Protein AF-A0A060BPY0-F1 (afdb_monomer_lite)

InterPro domains:
  IPR008928 Six-hairpin glycosidase superfamily [SSF48208] (8-109)
  IPR012939 Glycosyl hydrolase family 92 [PF07971] (2-115)
  IPR050883 Peptide-N(4)-(N-acetyl-beta-glucosaminyl)asparagine amidase [PTHR12143] (3-121)

Sequence (165 aa):
ELLHKVVTTQYGNKPESLTGNDDCGQMSAWYLFTCLGFYPVAPADDRYVIGAPQVKKAVMKLGTTGKTFTMTAENLSDENIYVQSVKLNGKPLDSVYLPFSEIKDGGTLDFVMGPKPSDWGCRSNRPARSGDAREEIHLERLREQAAAAFRDAADAASQGGRRAP

Structure (mmCIF, N/CA/C/O backbone):
data_AF-A0A060BPY0-F1
#
_entry.id   AF-A0A060BPY0-F1
#
loop_
_atom_site.group_PDB
_atom_site.id
_atom_site.type_symbol
_atom_site.label_atom_id
_atom_site.label_alt_id
_atom_site.label_comp_id
_atom_site.label_asym_id
_atom_site.label_entity_id
_atom_site.label_seq_id
_atom_site.pdbx_PDB_ins_code
_atom_site.Cartn_x
_atom_site.Cartn_y
_atom_site.Cartn_z
_atom_site.occupancy
_atom_site.B_iso_or_equiv
_atom_site.auth_seq_id
_atom_site.auth_comp_id
_atom_site.auth_asym_id
_atom_site.auth_atom_id
_atom_site.pdbx_PDB_model_num
ATOM 1 N N . GLU A 1 1 ? -1.778 -6.609 -11.443 1.00 90.00 1 GLU A N 1
ATOM 2 C CA . GLU A 1 1 ? -0.999 -6.915 -12.663 1.00 90.00 1 GLU A CA 1
ATOM 3 C C . GLU A 1 1 ? -0.011 -5.810 -13.049 1.00 90.00 1 GLU A C 1
ATOM 5 O O . GLU A 1 1 ? 1.177 -6.013 -12.848 1.00 90.00 1 GLU A O 1
ATOM 10 N N . LEU A 1 2 ? -0.444 -4.631 -13.524 1.00 95.62 2 LEU A N 1
ATOM 11 C CA . LEU A 1 2 ? 0.490 -3.588 -14.000 1.00 95.62 2 LEU A CA 1
ATOM 12 C C . LEU A 1 2 ? 1.516 -3.129 -12.951 1.00 95.62 2 LEU A C 1
ATOM 14 O O . LEU A 1 2 ? 2.689 -2.996 -13.280 1.00 95.62 2 LEU A O 1
ATOM 18 N N . LEU A 1 3 ? 1.100 -2.944 -11.692 1.00 94.19 3 LEU A N 1
ATOM 19 C CA . LEU A 1 3 ? 2.019 -2.597 -10.597 1.00 94.19 3 LEU A CA 1
ATOM 20 C C . LEU A 1 3 ? 3.130 -3.639 -10.427 1.00 94.19 3 LEU A C 1
ATOM 22 O O . LEU A 1 3 ? 4.297 -3.280 -10.324 1.00 94.19 3 LEU A O 1
ATOM 26 N N . HIS A 1 4 ? 2.766 -4.923 -10.463 1.00 93.81 4 HIS A N 1
ATOM 27 C CA . HIS A 1 4 ? 3.716 -6.026 -10.353 1.00 93.81 4 HIS A CA 1
ATOM 28 C C . HIS A 1 4 ? 4.698 -6.032 -11.530 1.00 93.81 4 HIS A C 1
ATOM 30 O O . HIS A 1 4 ? 5.904 -6.131 -11.329 1.00 93.81 4 HIS A O 1
ATOM 36 N N . LYS A 1 5 ? 4.205 -5.824 -12.758 1.00 93.69 5 LYS A N 1
ATOM 37 C CA . LYS A 1 5 ? 5.062 -5.694 -13.944 1.00 93.69 5 LYS A CA 1
ATOM 38 C C . LYS A 1 5 ? 6.060 -4.542 -13.800 1.00 93.69 5 LYS A C 1
ATOM 40 O O . LYS A 1 5 ? 7.244 -4.743 -14.015 1.00 93.69 5 LYS A O 1
ATOM 45 N N . VAL A 1 6 ? 5.605 -3.352 -13.405 1.00 94.25 6 VAL A N 1
ATOM 46 C CA . VAL A 1 6 ? 6.494 -2.189 -13.241 1.00 94.25 6 VAL A CA 1
ATOM 47 C C . VAL A 1 6 ? 7.549 -2.449 -12.167 1.00 94.25 6 VAL A C 1
ATOM 49 O O . VAL A 1 6 ? 8.727 -2.205 -12.401 1.00 94.25 6 VAL A O 1
ATOM 52 N N . VAL A 1 7 ? 7.153 -2.977 -11.009 1.00 93.19 7 VAL A N 1
ATOM 53 C CA . VAL A 1 7 ? 8.088 -3.263 -9.912 1.00 93.19 7 VAL A CA 1
ATOM 54 C C . VAL A 1 7 ? 9.141 -4.294 -10.318 1.00 93.19 7 VAL A C 1
ATOM 56 O O . VAL A 1 7 ? 10.314 -4.111 -10.013 1.00 93.19 7 VAL A O 1
ATOM 59 N N . THR A 1 8 ? 8.742 -5.346 -11.032 1.00 93.12 8 THR A N 1
ATOM 60 C CA . THR A 1 8 ? 9.646 -6.438 -11.424 1.00 93.12 8 THR A CA 1
ATOM 61 C C . THR A 1 8 ? 10.566 -6.096 -12.594 1.00 93.12 8 THR A C 1
ATOM 63 O O . THR A 1 8 ? 11.648 -6.669 -12.681 1.00 93.12 8 THR A O 1
ATOM 66 N N . THR A 1 9 ? 10.172 -5.184 -13.492 1.00 91.44 9 THR A N 1
ATOM 67 C CA . THR A 1 9 ? 10.988 -4.853 -14.674 1.00 91.44 9 THR A CA 1
ATOM 68 C C . THR A 1 9 ? 11.755 -3.542 -14.556 1.00 91.44 9 THR A C 1
ATOM 70 O O . THR A 1 9 ? 12.770 -3.395 -15.230 1.00 91.44 9 THR A O 1
ATOM 73 N N . GLN A 1 10 ? 11.286 -2.591 -13.739 1.00 91.75 10 GLN A N 1
ATOM 74 C CA . GLN A 1 10 ? 11.818 -1.219 -13.724 1.00 91.75 10 GLN A CA 1
ATOM 75 C C . GLN A 1 10 ? 12.663 -0.879 -12.488 1.00 91.75 10 GLN A C 1
ATOM 77 O O . GLN A 1 10 ? 13.209 0.223 -12.411 1.00 91.75 10 GLN A O 1
ATOM 82 N N . TYR A 1 11 ? 12.751 -1.802 -11.528 1.00 92.56 11 TYR A N 1
ATOM 83 C CA . TYR A 1 11 ? 13.500 -1.641 -10.286 1.00 92.56 11 TYR A CA 1
ATOM 84 C C . TYR A 1 11 ? 14.378 -2.868 -10.030 1.00 92.56 11 TYR A C 1
ATOM 86 O O . TYR A 1 11 ? 14.017 -3.998 -10.356 1.00 92.56 11 TYR A O 1
ATOM 94 N N . GLY A 1 12 ? 15.527 -2.660 -9.392 1.00 91.75 12 GLY A N 1
ATOM 95 C CA . GLY A 1 12 ? 16.430 -3.735 -8.996 1.00 91.75 12 GLY A CA 1
ATOM 96 C C . GLY A 1 12 ? 17.472 -3.271 -7.986 1.00 91.75 12 GLY A C 1
ATOM 97 O O . GLY A 1 12 ? 17.470 -2.126 -7.543 1.00 91.75 12 GLY A O 1
ATOM 98 N N . ASN A 1 13 ? 18.368 -4.178 -7.601 1.00 92.19 13 ASN A N 1
ATOM 99 C CA . ASN A 1 13 ? 19.348 -3.968 -6.530 1.00 92.19 13 ASN A CA 1
ATOM 100 C C . ASN A 1 13 ? 20.799 -3.813 -7.025 1.00 92.19 13 ASN A C 1
ATOM 102 O O . ASN A 1 13 ? 21.729 -3.945 -6.228 1.00 92.19 13 ASN A O 1
ATOM 106 N N . LYS A 1 14 ? 21.010 -3.576 -8.324 1.00 92.75 14 LYS A N 1
ATOM 107 C CA . LYS A 1 14 ? 22.333 -3.348 -8.924 1.00 92.75 14 LYS A CA 1
ATOM 108 C C . LYS A 1 14 ? 22.454 -1.891 -9.395 1.00 92.75 14 LYS A C 1
ATOM 110 O O . LYS A 1 14 ? 21.431 -1.228 -9.580 1.00 92.75 14 LYS A O 1
ATOM 115 N N . PRO A 1 15 ? 23.675 -1.384 -9.637 1.00 87.69 15 PRO A N 1
ATOM 116 C CA . PRO A 1 15 ? 23.848 -0.149 -10.402 1.00 87.69 15 PRO A CA 1
ATOM 117 C C . PRO A 1 15 ? 23.052 -0.200 -11.718 1.00 87.69 15 PRO A C 1
ATOM 119 O O . PRO A 1 15 ? 22.878 -1.284 -12.279 1.00 87.69 15 PRO A O 1
ATOM 122 N N . GLU A 1 16 ? 22.542 0.944 -12.178 1.00 83.81 16 GLU A N 1
ATOM 123 C CA . GLU A 1 16 ? 21.739 1.072 -13.413 1.00 83.81 16 GLU A CA 1
ATOM 124 C C . GLU A 1 16 ? 20.425 0.260 -13.441 1.00 83.81 16 GLU A C 1
ATOM 126 O O . GLU A 1 16 ? 19.863 0.007 -14.503 1.00 83.81 16 GLU A O 1
ATOM 131 N N . SER A 1 17 ? 19.906 -0.170 -12.283 1.00 87.31 17 SER A N 1
ATOM 132 C CA . SER A 1 17 ? 18.649 -0.943 -12.204 1.00 87.31 17 SER A CA 1
ATOM 133 C C . SER A 1 17 ? 17.388 -0.088 -12.047 1.00 87.31 17 SER A C 1
ATOM 135 O O . SER A 1 17 ? 16.319 -0.630 -11.779 1.00 87.31 17 SER A O 1
ATOM 137 N N . LEU A 1 18 ? 17.513 1.234 -12.178 1.00 82.62 18 LEU A N 1
ATOM 138 C CA . LEU A 1 18 ? 16.389 2.160 -12.229 1.00 82.62 18 LEU A CA 1
ATOM 139 C C . LEU A 1 18 ? 16.245 2.647 -13.668 1.00 82.62 18 LEU A C 1
ATOM 141 O O . LEU A 1 18 ? 17.214 3.091 -14.277 1.00 82.62 18 LEU A O 1
ATOM 145 N N . THR A 1 19 ? 15.039 2.586 -14.224 1.00 81.06 19 THR A N 1
ATOM 146 C CA . THR A 1 19 ? 14.820 2.910 -15.646 1.00 81.06 19 THR A CA 1
ATOM 147 C C . THR A 1 19 ? 14.823 4.406 -15.969 1.00 81.06 19 THR A C 1
ATOM 149 O O . THR A 1 19 ? 14.516 4.788 -17.095 1.00 81.06 19 THR A O 1
ATOM 152 N N . GLY A 1 20 ? 15.126 5.259 -14.992 1.00 84.75 20 GLY A N 1
ATOM 153 C CA . GLY A 1 20 ? 15.146 6.712 -15.117 1.00 84.75 20 GLY A CA 1
ATOM 154 C C . GLY A 1 20 ? 15.835 7.366 -13.921 1.00 84.75 20 GLY A C 1
ATOM 155 O O . GLY A 1 20 ? 16.406 6.683 -13.072 1.00 84.75 20 GLY A O 1
ATOM 156 N N . ASN A 1 21 ? 15.778 8.694 -13.854 1.00 77.12 21 ASN A N 1
ATOM 157 C CA . ASN A 1 21 ? 16.281 9.444 -12.705 1.00 77.12 21 ASN A CA 1
ATOM 158 C C . ASN A 1 21 ? 15.433 9.141 -11.467 1.00 77.12 21 ASN A C 1
ATOM 160 O O . ASN A 1 21 ? 14.226 8.982 -11.577 1.00 77.12 21 ASN A O 1
ATOM 164 N N . ASP A 1 22 ? 16.041 9.132 -10.282 1.00 86.88 22 ASP A N 1
ATOM 165 C CA . ASP A 1 22 ? 15.294 8.950 -9.029 1.00 86.88 22 ASP A CA 1
ATOM 166 C C . ASP A 1 22 ? 14.463 10.189 -8.631 1.00 86.88 22 ASP A C 1
ATOM 168 O O . ASP A 1 22 ? 13.624 10.116 -7.733 1.00 86.88 22 ASP A O 1
ATOM 172 N N . ASP A 1 23 ? 14.693 11.327 -9.299 1.00 88.25 23 ASP A N 1
ATOM 173 C CA . ASP A 1 23 ? 14.031 12.615 -9.059 1.00 88.25 23 ASP A CA 1
ATOM 174 C C . ASP A 1 23 ? 13.967 12.963 -7.563 1.00 88.25 23 ASP A C 1
ATOM 176 O O . ASP A 1 23 ? 12.909 13.220 -6.985 1.00 88.25 23 ASP A O 1
ATOM 180 N N . CYS A 1 24 ? 15.142 12.934 -6.923 1.00 88.88 24 CYS A N 1
ATOM 181 C CA . CYS A 1 24 ? 15.335 13.228 -5.500 1.00 88.88 24 CYS A CA 1
ATOM 182 C C . CYS A 1 24 ? 14.454 12.375 -4.563 1.00 88.88 24 CYS A C 1
ATOM 184 O O . CYS A 1 24 ? 13.977 12.867 -3.539 1.00 88.88 24 CYS A O 1
ATOM 186 N N . GLY A 1 25 ? 14.245 11.099 -4.898 1.00 89.12 25 GLY A N 1
ATOM 187 C CA . GLY A 1 25 ? 13.507 10.131 -4.088 1.00 89.12 25 GLY A CA 1
ATOM 188 C C . GLY A 1 25 ? 12.055 9.920 -4.506 1.00 89.12 25 GLY A C 1
ATOM 189 O O . GLY A 1 25 ? 11.361 9.126 -3.868 1.00 89.12 25 GLY A O 1
ATOM 190 N N . GLN A 1 26 ? 11.568 10.586 -5.556 1.00 88.62 26 GLN A N 1
ATOM 191 C CA . GLN A 1 26 ? 10.193 10.414 -6.030 1.00 88.62 26 GLN A CA 1
ATOM 192 C C . GLN A 1 26 ? 9.950 8.985 -6.540 1.00 88.62 26 GLN A C 1
ATOM 194 O O . GLN A 1 26 ? 8.964 8.351 -6.145 1.00 88.62 26 GLN A O 1
ATOM 199 N N . MET A 1 27 ? 10.876 8.438 -7.335 1.00 88.19 27 MET A N 1
ATOM 200 C CA . MET A 1 27 ? 10.778 7.064 -7.841 1.00 88.19 27 MET A CA 1
ATOM 201 C C . MET A 1 27 ? 10.956 6.030 -6.730 1.00 88.19 27 MET A C 1
ATOM 203 O O . MET A 1 27 ? 10.215 5.042 -6.682 1.00 88.19 27 MET A O 1
ATOM 207 N N . SER A 1 28 ? 11.890 6.275 -5.810 1.00 91.69 28 SER A N 1
ATOM 208 C CA . SER A 1 28 ? 12.097 5.438 -4.626 1.00 91.69 28 SER A CA 1
ATOM 209 C C . SER A 1 28 ? 10.869 5.405 -3.708 1.00 91.69 28 SER A C 1
ATOM 211 O O . SER A 1 28 ? 10.450 4.336 -3.260 1.00 91.69 28 SER A O 1
ATOM 213 N N . ALA A 1 29 ? 10.232 6.553 -3.461 1.00 93.06 29 ALA A N 1
ATOM 214 C CA . ALA A 1 29 ? 9.011 6.623 -2.663 1.00 93.06 29 ALA A CA 1
ATOM 215 C C . ALA A 1 29 ? 7.853 5.870 -3.336 1.00 93.06 29 ALA A C 1
ATOM 217 O O . ALA A 1 29 ? 7.131 5.131 -2.664 1.00 93.06 29 ALA A O 1
ATOM 218 N N . TRP A 1 30 ? 7.701 6.002 -4.659 1.00 94.56 30 TRP A N 1
ATOM 219 C CA . TRP A 1 30 ? 6.696 5.255 -5.419 1.00 94.56 30 TRP A CA 1
ATOM 220 C C . TRP A 1 30 ? 6.872 3.740 -5.280 1.00 94.56 30 TRP A C 1
ATOM 222 O O . TRP A 1 30 ? 5.894 3.024 -5.040 1.00 94.56 30 TRP A O 1
ATOM 232 N N . TYR A 1 31 ? 8.114 3.258 -5.357 1.00 94.94 31 TYR A N 1
ATOM 233 C CA . TYR A 1 31 ? 8.437 1.846 -5.169 1.00 94.94 31 TYR A CA 1
ATOM 234 C C . TYR A 1 31 ? 8.055 1.351 -3.772 1.00 94.94 31 TYR A C 1
ATOM 236 O O . TYR A 1 31 ? 7.404 0.313 -3.646 1.00 94.94 31 TYR A O 1
ATOM 244 N N . LEU A 1 32 ? 8.401 2.103 -2.721 1.00 95.94 32 LEU A N 1
ATOM 245 C CA . LEU A 1 32 ? 8.085 1.723 -1.342 1.00 95.94 32 LEU A CA 1
ATOM 246 C C . LEU A 1 32 ? 6.574 1.658 -1.098 1.00 95.94 32 LEU A C 1
ATOM 248 O O . LEU A 1 32 ? 6.087 0.655 -0.582 1.00 95.94 32 LEU A O 1
ATOM 252 N N . PHE A 1 33 ? 5.821 2.675 -1.519 1.00 96.50 33 PHE A N 1
ATOM 253 C CA . PHE A 1 33 ? 4.358 2.671 -1.413 1.00 96.50 33 PHE A CA 1
ATOM 254 C C . PHE A 1 33 ? 3.726 1.505 -2.185 1.00 96.50 33 PHE A C 1
ATOM 256 O O . PHE A 1 33 ? 2.869 0.791 -1.662 1.00 96.50 33 PHE A O 1
ATOM 263 N N . THR A 1 34 ? 4.213 1.229 -3.395 1.00 96.00 34 THR A N 1
ATOM 264 C CA . THR A 1 34 ? 3.737 0.086 -4.184 1.00 96.00 34 THR A CA 1
ATOM 265 C C . THR A 1 34 ? 4.051 -1.245 -3.499 1.00 96.00 34 THR A C 1
ATOM 267 O O . THR A 1 34 ? 3.179 -2.110 -3.429 1.00 96.00 34 THR A O 1
ATOM 270 N N . CYS A 1 35 ? 5.242 -1.401 -2.912 1.00 96.50 35 CYS A N 1
ATOM 271 C CA . CYS A 1 35 ? 5.590 -2.584 -2.122 1.00 96.50 35 CYS A CA 1
ATOM 272 C C . CYS A 1 35 ? 4.656 -2.783 -0.923 1.00 96.50 35 CYS A C 1
ATOM 274 O O . CYS A 1 35 ? 4.287 -3.920 -0.621 1.00 96.50 35 CYS A O 1
ATOM 276 N N . LEU A 1 36 ? 4.253 -1.686 -0.277 1.00 97.50 36 LEU A N 1
ATOM 277 C CA . LEU A 1 36 ? 3.287 -1.673 0.822 1.00 97.50 36 LEU A CA 1
ATOM 278 C C . LEU A 1 36 ? 1.847 -1.958 0.372 1.00 97.50 36 LEU A C 1
ATOM 280 O O . LEU A 1 36 ? 0.999 -2.263 1.206 1.00 97.50 36 LEU A O 1
ATOM 284 N N . GLY A 1 37 ? 1.566 -1.874 -0.929 1.00 97.38 37 GLY A N 1
ATOM 285 C CA . GLY A 1 37 ? 0.256 -2.161 -1.501 1.00 97.38 37 GLY A CA 1
ATOM 286 C C . GLY A 1 37 ? -0.728 -0.991 -1.462 1.00 97.38 37 GLY A C 1
ATOM 287 O O . GLY A 1 37 ? -1.924 -1.229 -1.605 1.00 97.38 37 GLY A O 1
ATOM 288 N N . PHE A 1 38 ? -0.279 0.257 -1.293 1.00 96.94 38 PHE A N 1
ATOM 289 C CA . PHE A 1 38 ? -1.144 1.443 -1.383 1.00 96.94 38 PHE A CA 1
ATOM 290 C C . PHE A 1 38 ? -0.365 2.709 -1.757 1.00 96.94 38 PHE A C 1
ATOM 292 O O . PHE A 1 38 ? 0.826 2.800 -1.488 1.00 96.94 38 PHE A O 1
ATOM 299 N N . TYR A 1 39 ? -1.024 3.707 -2.355 1.00 96.44 39 TYR A N 1
ATOM 300 C CA . TYR A 1 39 ? -0.364 4.923 -2.850 1.00 96.44 39 TYR A CA 1
ATOM 301 C C . TYR A 1 39 ? -1.224 6.196 -2.685 1.00 96.44 39 TYR A C 1
ATOM 303 O O . TYR A 1 39 ? -2.435 6.146 -2.923 1.00 96.44 39 TYR A O 1
ATOM 311 N N . PRO A 1 40 ? -0.639 7.355 -2.318 1.00 94.31 40 PRO A N 1
ATOM 312 C CA . PRO A 1 40 ? -1.355 8.632 -2.234 1.00 94.31 40 PRO A CA 1
ATOM 313 C C . PRO A 1 40 ? -1.511 9.285 -3.621 1.00 94.31 40 PRO A C 1
ATOM 315 O O . PRO A 1 40 ? -0.717 10.135 -4.014 1.00 94.31 40 PRO A O 1
ATOM 318 N N . VAL A 1 41 ? -2.539 8.890 -4.381 1.00 89.56 41 VAL A N 1
ATOM 319 C CA . VAL A 1 41 ? -2.772 9.392 -5.756 1.00 89.56 41 VAL A CA 1
ATOM 320 C C . VAL A 1 41 ? -3.051 10.898 -5.800 1.00 89.56 41 VAL A C 1
ATOM 322 O O . VAL A 1 41 ? -2.589 11.579 -6.712 1.00 89.56 41 VAL A O 1
ATOM 325 N N . ALA A 1 42 ? -3.806 11.413 -4.830 1.00 86.38 42 ALA A N 1
ATOM 326 C CA . ALA A 1 42 ? -4.109 12.831 -4.691 1.00 86.38 42 ALA A CA 1
ATOM 327 C C . ALA A 1 42 ? -3.497 13.337 -3.378 1.00 86.38 42 ALA A C 1
ATOM 329 O O . ALA A 1 42 ? -4.099 13.165 -2.318 1.00 86.38 42 ALA A O 1
ATOM 330 N N . PRO A 1 43 ? -2.289 13.924 -3.410 1.00 78.50 43 PRO A N 1
ATOM 331 C CA . PRO A 1 43 ? -1.696 14.524 -2.222 1.00 78.50 43 PRO A CA 1
ATOM 332 C C . PRO A 1 43 ? -2.645 15.561 -1.603 1.00 78.50 43 PRO A C 1
ATOM 334 O O . PRO A 1 43 ? -3.300 16.305 -2.329 1.00 78.50 43 PRO A O 1
ATOM 337 N N . ALA A 1 44 ? -2.702 15.601 -0.270 1.00 81.50 44 ALA A N 1
ATOM 338 C CA . ALA A 1 44 ? -3.670 16.360 0.537 1.00 81.50 44 ALA A CA 1
ATOM 339 C C . ALA A 1 44 ? -5.120 15.825 0.558 1.00 81.50 44 ALA A C 1
ATOM 341 O O . ALA A 1 44 ? -5.937 16.369 1.299 1.00 81.50 44 ALA A O 1
ATOM 342 N N . ASP A 1 45 ? -5.438 14.746 -0.168 1.00 84.25 45 ASP A N 1
ATOM 343 C CA . ASP A 1 45 ? -6.589 13.896 0.171 1.00 84.25 45 ASP A CA 1
ATOM 344 C C . ASP A 1 45 ? -6.234 13.047 1.406 1.00 84.25 45 ASP A C 1
ATOM 346 O O . ASP A 1 45 ? -5.093 12.606 1.568 1.00 84.25 45 ASP A O 1
ATOM 350 N N . ASP A 1 46 ? -7.208 12.790 2.278 1.00 89.56 46 ASP A N 1
ATOM 351 C CA . ASP A 1 46 ? -7.025 12.045 3.534 1.00 89.56 46 ASP A CA 1
ATOM 352 C C . ASP A 1 46 ? -7.068 10.521 3.303 1.00 89.56 46 ASP A C 1
ATOM 354 O O . ASP A 1 46 ? -7.515 9.741 4.149 1.00 89.56 46 ASP A O 1
ATOM 358 N N . ARG A 1 47 ? -6.692 10.078 2.095 1.00 92.81 47 ARG A N 1
ATOM 359 C CA . ARG A 1 47 ? -6.884 8.707 1.611 1.00 92.81 47 ARG A CA 1
ATOM 360 C C . ARG A 1 47 ? -5.740 8.249 0.717 1.00 92.81 47 ARG A C 1
ATOM 362 O O . ARG A 1 47 ? -5.285 8.965 -0.172 1.00 92.81 47 ARG A O 1
ATOM 369 N N . TYR A 1 48 ? -5.370 6.988 0.883 1.00 95.50 48 TYR A N 1
ATOM 370 C CA . TYR A 1 48 ? -4.534 6.245 -0.052 1.00 95.50 48 TYR A CA 1
ATOM 371 C C . TYR A 1 48 ? -5.406 5.343 -0.921 1.00 95.50 48 TYR A C 1
ATOM 373 O O . TYR A 1 48 ? -6.468 4.892 -0.494 1.00 95.50 48 TYR A O 1
ATOM 381 N N . VAL A 1 49 ? -4.951 5.051 -2.134 1.00 95.62 49 VAL A N 1
ATOM 382 C CA . VAL A 1 49 ? -5.583 4.063 -3.013 1.00 95.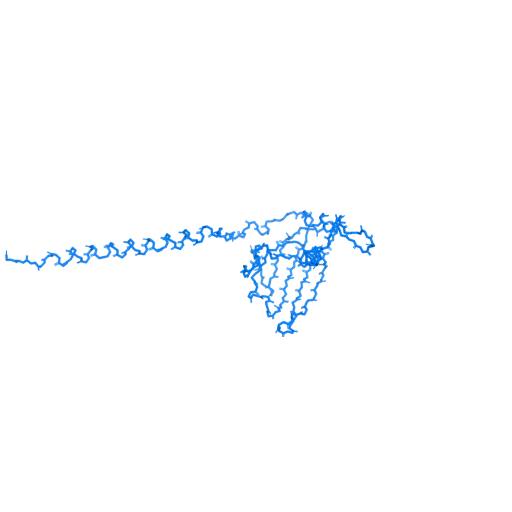62 49 VAL A CA 1
ATOM 383 C C . VAL A 1 49 ? -4.871 2.731 -2.831 1.00 95.62 49 VAL A C 1
ATOM 385 O O . VAL A 1 49 ? -3.644 2.673 -2.924 1.00 95.62 49 VAL A O 1
ATOM 388 N N . ILE A 1 50 ? -5.630 1.669 -2.570 1.00 96.69 50 ILE A N 1
ATOM 389 C CA . ILE A 1 50 ? -5.104 0.310 -2.462 1.00 96.69 50 ILE A CA 1
ATOM 390 C C . ILE A 1 50 ? -4.652 -0.178 -3.845 1.00 96.69 50 ILE A C 1
ATOM 392 O O . ILE A 1 50 ? -5.378 -0.086 -4.835 1.00 96.69 50 ILE A O 1
ATOM 396 N N . GLY A 1 51 ? -3.434 -0.707 -3.887 1.00 96.06 51 GLY A N 1
ATOM 397 C CA . GLY A 1 51 ? -2.859 -1.442 -5.006 1.00 96.06 51 GLY A CA 1
ATOM 398 C C . GLY A 1 51 ? -2.739 -2.930 -4.676 1.00 96.06 51 GLY A C 1
ATOM 399 O O . GLY A 1 51 ? -3.665 -3.540 -4.150 1.00 96.06 51 GLY A O 1
ATOM 400 N N . ALA A 1 52 ? -1.586 -3.520 -4.989 1.00 96.75 52 ALA A N 1
ATOM 401 C CA . ALA A 1 52 ? -1.255 -4.896 -4.624 1.00 96.75 52 ALA A CA 1
ATOM 402 C C . ALA A 1 52 ? 0.139 -4.923 -3.975 1.00 96.75 52 ALA A C 1
ATOM 404 O O . ALA A 1 52 ? 1.071 -4.376 -4.577 1.00 96.75 52 ALA A O 1
ATOM 405 N N . PRO A 1 53 ? 0.306 -5.525 -2.783 1.00 98.12 53 PRO A N 1
ATOM 406 C CA . PRO A 1 53 ? 1.595 -5.574 -2.099 1.00 98.12 53 PRO A CA 1
ATOM 407 C C . PRO A 1 53 ? 2.610 -6.404 -2.891 1.00 98.12 53 PRO A C 1
ATOM 409 O O . PRO A 1 53 ? 2.240 -7.320 -3.624 1.00 98.12 53 PRO A O 1
ATOM 412 N N . GLN A 1 54 ? 3.896 -6.085 -2.727 1.00 97.75 54 GLN A N 1
ATOM 413 C CA . GLN A 1 54 ? 5.005 -6.791 -3.396 1.00 97.75 54 GLN A CA 1
ATOM 414 C C . GLN A 1 54 ? 5.919 -7.529 -2.409 1.00 97.75 54 GLN A C 1
ATOM 416 O O . GLN A 1 54 ? 6.874 -8.187 -2.808 1.00 97.75 54 GLN A O 1
ATOM 421 N N . VAL A 1 55 ? 5.619 -7.452 -1.108 1.00 98.06 55 VAL A N 1
ATOM 422 C CA . VAL A 1 55 ? 6.321 -8.182 -0.048 1.00 98.06 55 VAL A CA 1
ATOM 423 C C . VAL A 1 55 ? 5.321 -8.851 0.889 1.00 98.06 55 VAL A C 1
ATOM 425 O O . VAL A 1 55 ? 4.235 -8.332 1.128 1.00 98.06 55 VAL A O 1
ATOM 428 N N . LYS A 1 56 ? 5.700 -10.002 1.458 1.00 98.50 56 LYS A N 1
ATOM 429 C CA . LYS A 1 56 ? 4.824 -10.787 2.352 1.00 98.50 56 LYS A CA 1
ATOM 430 C C . LYS A 1 56 ? 4.498 -10.073 3.661 1.00 98.50 56 LYS A C 1
ATOM 432 O O . LYS A 1 56 ? 3.457 -10.321 4.261 1.00 98.50 56 LYS A O 1
ATOM 437 N N . LYS A 1 57 ? 5.416 -9.235 4.143 1.00 98.62 57 LYS A N 1
ATOM 438 C CA . LYS A 1 57 ? 5.251 -8.472 5.376 1.00 98.62 57 LYS A CA 1
ATOM 439 C C . LYS A 1 57 ? 6.104 -7.215 5.335 1.00 98.62 57 LYS A C 1
ATOM 441 O O . LYS A 1 57 ? 7.281 -7.286 4.993 1.00 98.62 57 LYS A O 1
ATOM 446 N N . ALA A 1 58 ? 5.526 -6.100 5.756 1.00 98.19 58 ALA A N 1
ATOM 447 C CA . ALA A 1 58 ? 6.242 -4.859 6.007 1.00 98.19 58 ALA A CA 1
ATOM 448 C C . ALA A 1 58 ? 5.800 -4.276 7.349 1.00 98.19 58 ALA A C 1
ATOM 450 O O . ALA A 1 58 ? 4.625 -4.326 7.705 1.00 98.19 58 ALA A O 1
ATOM 451 N N . VAL A 1 59 ? 6.751 -3.734 8.102 1.00 98.00 59 VAL A N 1
ATOM 452 C CA . VAL A 1 59 ? 6.508 -3.146 9.420 1.00 98.00 59 VAL A CA 1
ATOM 453 C C . VAL A 1 59 ? 7.074 -1.736 9.401 1.00 98.00 59 VAL A C 1
ATOM 455 O O . VAL A 1 59 ? 8.275 -1.553 9.217 1.00 98.00 59 VAL A O 1
ATOM 458 N N . MET A 1 60 ? 6.209 -0.742 9.569 1.00 96.00 60 MET A N 1
ATOM 459 C CA . MET A 1 60 ? 6.578 0.668 9.544 1.00 96.00 60 MET A CA 1
ATOM 460 C C . MET A 1 60 ? 6.403 1.288 10.920 1.00 96.00 60 MET A C 1
ATOM 462 O O . MET A 1 60 ? 5.328 1.209 11.514 1.00 96.00 60 MET A O 1
ATOM 466 N N . LYS A 1 61 ? 7.448 1.959 11.403 1.00 96.81 61 LYS A N 1
ATOM 467 C CA . LYS A 1 61 ? 7.362 2.805 12.591 1.00 96.81 61 LYS A CA 1
ATOM 468 C C . LYS A 1 61 ? 6.900 4.199 12.176 1.00 96.81 61 LYS A C 1
ATOM 470 O O . LYS A 1 61 ? 7.568 4.865 11.390 1.00 96.81 61 LYS A O 1
ATOM 475 N N . LEU A 1 62 ? 5.769 4.640 12.709 1.00 94.94 62 LEU A N 1
ATOM 476 C CA . LEU A 1 62 ? 5.187 5.938 12.396 1.00 94.94 62 LEU A CA 1
ATOM 477 C C . LEU A 1 62 ? 5.908 7.027 13.188 1.00 94.94 62 LEU A C 1
ATOM 479 O O . LEU A 1 62 ? 5.896 7.014 14.417 1.00 94.94 62 LEU A O 1
ATOM 483 N N . GLY A 1 63 ? 6.544 7.971 12.493 1.00 91.19 63 GLY A N 1
ATOM 484 C CA . GLY A 1 63 ? 7.369 9.002 13.131 1.00 91.19 63 GLY A CA 1
ATOM 485 C C . GLY A 1 63 ? 6.593 9.938 14.063 1.00 91.19 63 GLY A C 1
ATOM 486 O O . GLY A 1 63 ? 7.138 10.385 15.065 1.00 91.19 63 GLY A O 1
ATOM 487 N N . THR A 1 64 ? 5.316 10.192 13.772 1.00 89.88 64 THR A N 1
ATOM 488 C CA . THR A 1 64 ? 4.462 11.107 14.547 1.00 89.88 64 THR A CA 1
ATOM 489 C C . THR A 1 64 ? 4.001 10.523 15.879 1.00 89.88 64 THR A C 1
ATOM 491 O O . THR A 1 64 ? 3.882 11.256 16.855 1.00 89.88 64 THR A O 1
ATOM 494 N N . THR A 1 65 ? 3.739 9.216 15.936 1.00 93.94 65 THR A N 1
ATOM 495 C CA . THR A 1 65 ? 3.167 8.552 17.122 1.00 93.94 65 THR A CA 1
ATOM 496 C C . THR A 1 65 ? 4.122 7.561 17.782 1.00 93.94 65 THR A C 1
ATOM 498 O O . THR A 1 65 ? 3.869 7.105 18.893 1.00 93.94 65 THR A O 1
ATOM 501 N N . GLY A 1 66 ? 5.200 7.167 17.099 1.00 94.56 66 GLY A N 1
ATOM 502 C CA . GLY A 1 66 ? 6.100 6.086 17.505 1.00 94.56 66 GLY A CA 1
ATOM 503 C C . GLY A 1 66 ? 5.489 4.683 17.399 1.00 94.56 66 GLY A C 1
ATOM 504 O O . GLY A 1 66 ? 6.203 3.700 17.617 1.00 94.56 66 GLY A O 1
ATOM 505 N N . LYS A 1 67 ? 4.197 4.579 17.057 1.00 96.94 67 LYS A N 1
ATOM 506 C CA . LYS A 1 67 ? 3.465 3.318 16.902 1.00 96.94 67 LYS A CA 1
ATOM 507 C C . LYS A 1 67 ? 3.868 2.604 15.615 1.00 96.94 67 LYS A C 1
ATOM 509 O O . LYS A 1 67 ? 4.598 3.134 14.781 1.00 96.94 67 LYS A O 1
ATOM 514 N N . THR A 1 68 ? 3.388 1.375 15.466 1.00 97.88 68 THR A N 1
ATOM 515 C CA . THR A 1 68 ? 3.697 0.528 14.316 1.00 97.88 68 THR A CA 1
ATOM 516 C C . THR A 1 68 ? 2.463 0.304 13.457 1.00 97.88 68 THR A C 1
ATOM 518 O O . THR A 1 68 ? 1.395 -0.021 13.973 1.00 97.88 68 THR A O 1
ATOM 521 N N . PHE A 1 69 ? 2.638 0.432 12.148 1.00 98.00 69 PHE A N 1
ATOM 522 C CA . PHE A 1 69 ? 1.699 -0.043 11.145 1.00 98.00 69 PHE A CA 1
ATOM 523 C C . PHE A 1 69 ? 2.301 -1.260 10.439 1.00 98.00 69 PHE A C 1
ATOM 525 O O . PHE A 1 69 ? 3.439 -1.207 9.966 1.00 98.00 69 PHE A O 1
ATOM 532 N N . THR A 1 70 ? 1.564 -2.367 10.394 1.00 98.56 70 THR A N 1
ATOM 533 C CA . THR A 1 70 ? 2.023 -3.622 9.786 1.00 98.56 70 THR A CA 1
ATOM 534 C C . THR A 1 70 ? 1.165 -3.967 8.583 1.00 98.56 70 THR A C 1
ATOM 536 O O . THR A 1 70 ? -0.048 -4.073 8.702 1.00 98.56 70 THR A O 1
ATOM 539 N N . MET A 1 71 ? 1.798 -4.206 7.442 1.00 98.56 71 MET A N 1
ATOM 540 C CA . MET A 1 71 ? 1.149 -4.808 6.285 1.00 98.56 71 MET A CA 1
ATOM 541 C C . MET A 1 71 ? 1.538 -6.283 6.195 1.00 98.56 71 MET A C 1
ATOM 543 O O . MET A 1 71 ? 2.718 -6.616 6.356 1.00 98.56 71 MET A O 1
ATOM 547 N N . THR A 1 72 ? 0.568 -7.159 5.937 1.00 98.88 72 THR A N 1
ATOM 548 C CA . THR A 1 72 ? 0.804 -8.572 5.618 1.00 98.88 72 THR A CA 1
ATOM 549 C C . THR A 1 72 ? 0.138 -8.949 4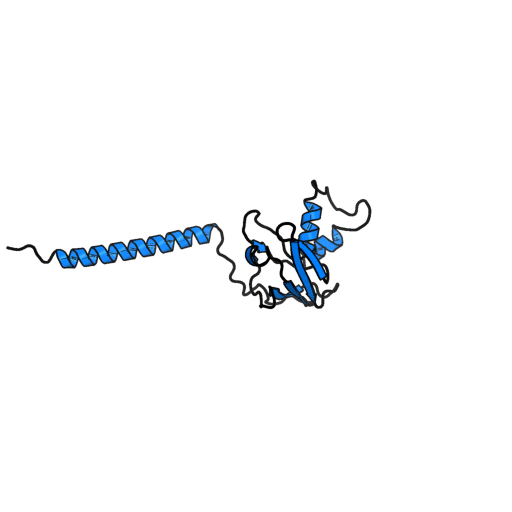.299 1.00 98.88 72 THR A C 1
ATOM 551 O O . THR A 1 72 ? -0.897 -8.397 3.940 1.00 98.88 72 THR A O 1
ATOM 554 N N . ALA A 1 73 ? 0.738 -9.884 3.567 1.00 98.75 73 ALA A N 1
ATOM 555 C CA . ALA A 1 73 ? 0.193 -10.425 2.330 1.00 98.75 73 ALA A CA 1
ATOM 556 C C . ALA A 1 73 ? 0.254 -11.953 2.365 1.00 98.75 73 ALA A C 1
ATOM 558 O O . ALA A 1 73 ? 1.285 -12.574 2.082 1.00 98.75 73 ALA A O 1
ATOM 559 N N . GLU A 1 74 ? -0.865 -12.560 2.743 1.00 98.81 74 GLU A N 1
ATOM 560 C CA . GLU A 1 74 ? -1.044 -14.003 2.739 1.00 98.81 74 GLU A CA 1
ATOM 561 C C . GLU A 1 74 ? -1.077 -14.524 1.297 1.00 98.81 74 GLU A C 1
ATOM 563 O O . GLU A 1 74 ? -1.665 -13.908 0.408 1.00 98.81 74 GLU A O 1
ATOM 568 N N . ASN A 1 75 ? -0.441 -15.673 1.069 1.00 98.50 75 ASN A N 1
ATOM 569 C CA . ASN A 1 75 ? -0.351 -16.349 -0.228 1.00 98.50 75 ASN A CA 1
ATOM 570 C C . ASN A 1 75 ? 0.376 -15.582 -1.342 1.00 98.50 75 ASN A C 1
ATOM 572 O O . ASN A 1 75 ? 0.346 -16.052 -2.472 1.00 98.50 75 ASN A O 1
ATOM 576 N N . LEU A 1 76 ? 1.064 -14.467 -1.068 1.00 98.56 76 LEU A N 1
ATOM 577 C CA . LEU A 1 76 ? 1.841 -13.756 -2.092 1.00 98.56 76 LEU A CA 1
ATOM 578 C C . LEU A 1 76 ? 2.950 -14.653 -2.688 1.00 98.56 76 LEU A C 1
ATOM 580 O O . LEU A 1 76 ? 3.795 -15.183 -1.953 1.00 98.56 76 LEU A O 1
ATOM 584 N N . SER A 1 77 ? 2.953 -14.778 -4.016 1.00 97.94 77 SER A N 1
ATOM 585 C CA . SER A 1 77 ? 3.954 -15.474 -4.839 1.00 97.94 77 SER A CA 1
ATOM 586 C C . SER A 1 77 ? 4.028 -14.840 -6.233 1.00 97.94 77 SER A C 1
ATOM 588 O O . SER A 1 77 ? 3.273 -13.908 -6.520 1.00 97.94 77 SER A O 1
ATOM 590 N N . ASP A 1 78 ? 4.903 -15.358 -7.096 1.00 94.75 78 ASP A N 1
ATOM 591 C CA . ASP A 1 78 ? 5.030 -14.908 -8.490 1.00 94.75 78 ASP A CA 1
ATOM 592 C C . ASP A 1 78 ? 3.750 -15.182 -9.306 1.00 94.75 78 ASP A C 1
ATOM 594 O O . ASP A 1 78 ? 3.429 -14.461 -10.248 1.00 94.75 78 ASP A O 1
ATOM 598 N N . GLU A 1 79 ? 2.970 -16.192 -8.914 1.00 97.06 79 GLU A N 1
ATOM 599 C CA . GLU A 1 79 ? 1.657 -16.490 -9.488 1.00 97.06 79 GLU A CA 1
ATOM 600 C C . GLU A 1 79 ? 0.541 -15.696 -8.798 1.00 97.06 79 GLU A C 1
ATOM 602 O O . GLU A 1 79 ? -0.385 -15.203 -9.446 1.00 97.06 79 GLU A O 1
ATOM 607 N N . ASN A 1 80 ? 0.613 -15.560 -7.472 1.00 98.44 80 ASN A N 1
ATOM 608 C CA . ASN A 1 80 ? -0.444 -14.976 -6.655 1.00 98.44 80 ASN A CA 1
ATOM 609 C C . ASN A 1 80 ? -0.281 -13.460 -6.508 1.00 98.44 80 ASN A C 1
ATOM 611 O O . ASN A 1 80 ? 0.060 -12.953 -5.439 1.00 98.44 80 ASN A O 1
ATOM 615 N N . ILE A 1 81 ? -0.569 -12.733 -7.587 1.00 98.12 81 ILE A N 1
ATOM 616 C CA . ILE A 1 81 ? -0.378 -11.275 -7.668 1.00 98.12 81 ILE A CA 1
ATOM 617 C C . ILE A 1 81 ? -1.675 -10.457 -7.536 1.00 98.12 81 ILE A C 1
ATOM 619 O O . ILE A 1 81 ? -1.636 -9.223 -7.579 1.00 98.12 81 ILE A O 1
ATOM 623 N N . TYR A 1 82 ? -2.836 -11.111 -7.422 1.00 98.19 82 TYR A N 1
ATOM 624 C CA . TYR A 1 82 ? -4.146 -10.454 -7.387 1.00 98.19 82 TYR A CA 1
ATOM 625 C C . TYR A 1 82 ? -4.732 -10.443 -5.980 1.00 98.19 82 TYR A C 1
ATOM 627 O O . TYR A 1 82 ? -4.804 -11.482 -5.325 1.00 98.19 82 TYR A O 1
ATOM 635 N N . VAL A 1 83 ? -5.218 -9.283 -5.543 1.00 98.00 83 VAL A N 1
ATOM 636 C CA . VAL A 1 83 ? -5.899 -9.135 -4.253 1.00 98.00 83 VAL A CA 1
ATOM 637 C C . VAL A 1 83 ? -7.237 -9.878 -4.281 1.00 98.00 83 VAL A C 1
ATOM 639 O O . VAL A 1 83 ? -8.052 -9.682 -5.182 1.00 98.00 83 VAL A O 1
ATOM 642 N N . GLN A 1 84 ? -7.449 -10.741 -3.291 1.00 97.81 84 GLN A N 1
ATOM 643 C CA . GLN A 1 84 ? -8.677 -11.520 -3.088 1.00 97.81 84 GLN A CA 1
ATOM 644 C C . GLN A 1 84 ? -9.534 -10.936 -1.965 1.00 97.81 84 GLN A C 1
ATOM 646 O O . GLN A 1 84 ? -10.757 -10.975 -2.029 1.00 97.81 84 GLN A O 1
ATOM 651 N N . SER A 1 85 ? -8.893 -10.409 -0.922 1.00 97.69 85 SER A N 1
ATOM 652 C CA . SER A 1 85 ? -9.557 -9.680 0.155 1.00 97.69 85 SER A CA 1
ATOM 653 C C . SER A 1 85 ? -8.556 -8.807 0.901 1.00 97.69 85 SER A C 1
ATOM 655 O O . SER A 1 85 ? -7.352 -9.079 0.867 1.00 97.69 85 SER A O 1
ATOM 657 N N . VAL A 1 86 ? -9.064 -7.787 1.588 1.00 98.19 86 VAL A N 1
ATOM 658 C CA . VAL A 1 86 ? -8.274 -6.916 2.458 1.00 98.19 86 VAL A CA 1
ATOM 659 C C . VAL A 1 86 ? -8.990 -6.754 3.790 1.00 98.19 86 VAL A C 1
ATOM 661 O O . VAL A 1 86 ? -10.216 -6.621 3.833 1.00 98.19 86 VAL A O 1
ATOM 664 N N . LYS A 1 87 ? -8.227 -6.754 4.882 1.00 98.31 87 LYS A N 1
ATOM 665 C CA . LYS A 1 87 ? -8.703 -6.375 6.211 1.00 98.31 87 LYS A CA 1
ATOM 666 C C . LYS A 1 87 ? -7.893 -5.206 6.747 1.00 98.31 87 LYS A C 1
ATOM 668 O O . LYS A 1 87 ? -6.673 -5.189 6.631 1.00 98.31 87 LYS A O 1
ATOM 673 N N . LEU A 1 88 ? -8.580 -4.261 7.373 1.00 98.12 88 LEU A N 1
ATOM 674 C CA . LEU A 1 88 ? -7.991 -3.151 8.106 1.00 98.12 88 LEU A CA 1
ATOM 675 C C . LEU A 1 88 ? -8.301 -3.344 9.587 1.00 98.12 88 LEU A C 1
ATOM 677 O O . LEU A 1 88 ? -9.469 -3.412 9.976 1.00 98.12 88 LEU A O 1
ATOM 681 N N . ASN A 1 89 ? -7.263 -3.479 10.413 1.00 97.75 89 ASN A N 1
ATOM 682 C CA . ASN A 1 89 ? -7.394 -3.713 11.853 1.00 97.75 89 ASN A CA 1
ATOM 683 C C . ASN A 1 89 ? -8.332 -4.901 12.170 1.00 97.75 89 ASN A C 1
ATOM 685 O O . ASN A 1 89 ? -9.191 -4.830 13.051 1.00 97.75 89 ASN A O 1
ATOM 689 N N . GLY A 1 90 ? -8.210 -5.983 11.391 1.00 97.56 90 GLY A N 1
ATOM 690 C CA . GLY A 1 90 ? -9.023 -7.200 11.506 1.00 97.56 90 GLY A CA 1
ATOM 691 C C . GLY A 1 90 ? -10.429 -7.133 10.891 1.00 97.56 90 GLY A C 1
ATOM 692 O O . GLY A 1 90 ? -11.085 -8.172 10.788 1.00 97.56 90 GLY A O 1
ATOM 693 N N . LYS A 1 91 ? -10.897 -5.963 10.440 1.00 97.12 91 LYS A N 1
ATOM 694 C CA . LYS A 1 91 ? -12.221 -5.787 9.820 1.00 97.12 91 LYS A CA 1
ATOM 695 C C . LYS A 1 91 ? -12.127 -5.851 8.292 1.00 97.12 91 LYS A C 1
ATOM 697 O O . LYS A 1 91 ? -11.189 -5.271 7.751 1.00 97.12 91 LYS A O 1
ATOM 702 N N . PRO A 1 92 ? -13.068 -6.504 7.584 1.00 96.00 92 PRO A N 1
ATOM 703 C CA . PRO A 1 92 ? -13.106 -6.473 6.123 1.00 96.00 92 PRO A CA 1
ATOM 704 C C . PRO A 1 92 ? -13.111 -5.041 5.579 1.00 96.00 92 PRO A C 1
ATOM 706 O O . PRO A 1 92 ? -13.864 -4.193 6.059 1.00 96.00 92 PRO A O 1
ATOM 709 N N . LEU A 1 93 ? -12.264 -4.784 4.585 1.00 94.44 93 LEU A N 1
ATOM 710 C CA . LEU A 1 93 ? -12.199 -3.526 3.854 1.00 94.44 93 LEU A CA 1
ATOM 711 C C . LEU A 1 93 ? -12.673 -3.772 2.417 1.00 94.44 93 LEU A C 1
ATOM 713 O O . LEU A 1 93 ? -11.915 -4.255 1.578 1.00 94.44 93 LEU A O 1
ATOM 717 N N . ASP A 1 94 ? -13.925 -3.412 2.136 1.00 90.31 94 ASP A N 1
ATOM 718 C CA . ASP A 1 94 ? -14.541 -3.547 0.802 1.00 90.31 94 ASP A CA 1
ATOM 719 C C . ASP A 1 94 ? -14.353 -2.297 -0.080 1.00 90.31 94 ASP A C 1
ATOM 721 O O . ASP A 1 94 ? -14.892 -2.202 -1.184 1.00 90.31 94 ASP A O 1
ATOM 725 N N . SER A 1 95 ? -13.580 -1.323 0.405 1.00 90.62 95 SER A N 1
ATOM 726 C CA . SER A 1 95 ? -13.228 -0.094 -0.304 1.00 90.62 95 SER A CA 1
ATOM 727 C C . SER A 1 95 ? -11.834 -0.196 -0.920 1.00 90.62 95 SER A C 1
AT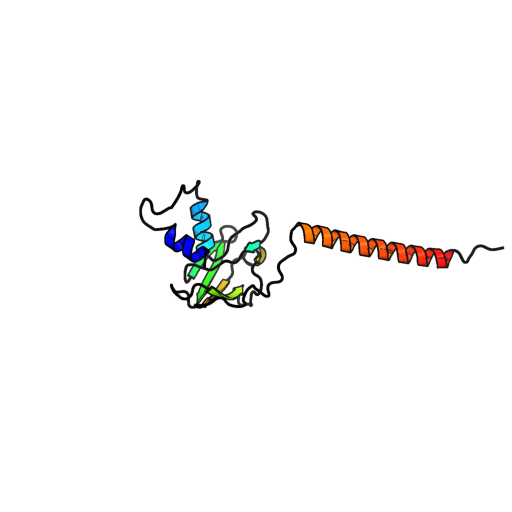OM 729 O O . SER A 1 95 ? -10.915 -0.735 -0.309 1.00 90.62 95 SER A O 1
ATOM 731 N N . VAL A 1 96 ? -11.646 0.406 -2.098 1.00 93.50 96 VAL A N 1
ATOM 732 C CA . VAL A 1 96 ? -10.308 0.607 -2.688 1.00 93.50 96 VAL A CA 1
ATOM 733 C C . VAL A 1 96 ? -9.548 1.774 -2.048 1.00 93.50 96 VAL A C 1
ATOM 735 O O . VAL A 1 96 ? -8.415 2.050 -2.435 1.00 93.50 96 VAL A O 1
ATOM 738 N N . TYR A 1 97 ? -10.155 2.472 -1.086 1.00 94.25 97 TYR A N 1
ATOM 739 C CA . TYR A 1 97 ? -9.533 3.571 -0.356 1.00 94.25 97 TYR A CA 1
ATOM 740 C C . TYR A 1 97 ? -9.175 3.155 1.064 1.00 94.25 97 TYR A C 1
ATOM 742 O O . TYR A 1 97 ? -9.998 2.593 1.786 1.00 94.25 97 TYR A O 1
ATOM 750 N N . LEU A 1 98 ? -7.964 3.521 1.468 1.00 95.31 98 LEU A N 1
ATOM 751 C CA . LEU A 1 98 ? -7.449 3.408 2.822 1.00 95.31 98 LEU A CA 1
ATOM 752 C C . LEU A 1 98 ? -7.424 4.804 3.461 1.00 95.31 98 LEU A C 1
ATO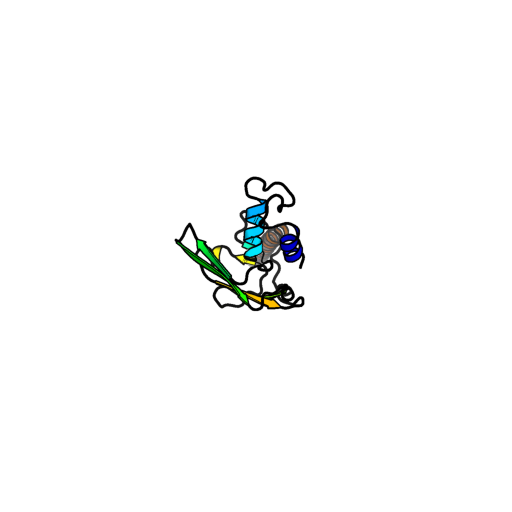M 754 O O . LEU A 1 98 ? -6.600 5.628 3.057 1.00 95.31 98 LEU A O 1
ATOM 758 N N . PRO A 1 99 ? -8.310 5.103 4.424 1.00 93.69 99 PRO A N 1
ATOM 759 C CA . PRO A 1 99 ? -8.318 6.397 5.099 1.00 93.69 99 PRO A CA 1
ATOM 760 C C . PRO A 1 99 ? -7.051 6.595 5.936 1.00 93.69 99 PRO A C 1
ATOM 762 O O . PRO A 1 99 ? -6.657 5.708 6.695 1.00 93.69 99 PRO A O 1
ATOM 765 N N . PHE A 1 100 ? -6.425 7.768 5.849 1.00 94.19 100 PHE A N 1
ATOM 766 C CA . PHE A 1 100 ? -5.267 8.110 6.677 1.00 94.19 100 PHE A CA 1
ATOM 767 C C . PHE A 1 100 ? -5.630 8.136 8.168 1.00 94.19 100 PHE A C 1
ATOM 769 O O . PHE A 1 100 ? -4.855 7.671 9.006 1.00 94.19 100 PHE A O 1
ATOM 776 N N . SER A 1 101 ? -6.836 8.605 8.498 1.00 94.00 101 SER A N 1
ATOM 777 C CA . SER A 1 101 ? -7.374 8.626 9.862 1.00 94.00 101 SER A CA 1
ATOM 778 C C . SER A 1 101 ? -7.376 7.257 10.555 1.00 94.00 101 SER A C 1
ATOM 780 O O . SER A 1 101 ? -7.197 7.211 11.771 1.00 94.00 101 SER A O 1
ATOM 782 N N . GLU A 1 102 ? -7.500 6.165 9.797 1.00 94.44 102 GLU A N 1
ATOM 783 C CA . GLU A 1 102 ? -7.509 4.786 10.306 1.00 94.44 102 GLU A CA 1
ATOM 784 C C . GLU A 1 102 ? -6.103 4.202 10.527 1.00 94.44 102 GLU A C 1
ATOM 786 O O . GLU A 1 102 ? -5.964 3.200 11.227 1.00 94.44 102 GLU A O 1
ATOM 791 N N . ILE A 1 103 ? -5.058 4.802 9.937 1.00 94.38 103 ILE A N 1
ATOM 792 C CA . ILE A 1 103 ? -3.687 4.254 9.968 1.00 94.38 103 ILE A CA 1
ATOM 793 C C . ILE A 1 103 ? -2.652 5.174 10.618 1.00 94.38 103 ILE A C 1
ATOM 795 O O . ILE A 1 103 ? -1.563 4.717 10.969 1.00 94.38 103 ILE A O 1
ATOM 799 N N . LYS A 1 104 ? -2.962 6.464 10.815 1.00 94.12 104 LYS A N 1
ATOM 800 C CA . LYS A 1 104 ? -2.051 7.452 11.433 1.00 94.12 104 LYS A CA 1
ATOM 801 C C . LYS A 1 104 ? -1.594 7.060 12.844 1.00 94.12 104 LYS A C 1
ATOM 803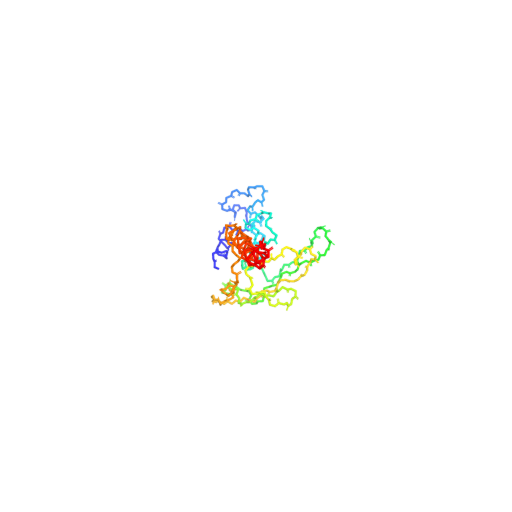 O O . LYS A 1 104 ? -0.552 7.509 13.320 1.00 94.12 104 LYS A O 1
ATOM 808 N N . ASP A 1 105 ? -2.378 6.209 13.496 1.00 95.56 105 ASP A N 1
ATOM 809 C CA . ASP A 1 105 ? -2.179 5.706 14.850 1.00 95.56 105 ASP A CA 1
ATOM 810 C C . ASP A 1 105 ? -1.684 4.250 14.884 1.00 95.56 105 ASP A C 1
ATOM 812 O O . ASP A 1 105 ? -1.764 3.588 15.919 1.00 95.56 105 ASP A O 1
ATOM 816 N N . GLY A 1 106 ? -1.124 3.758 13.779 1.00 96.31 106 GLY A N 1
ATOM 817 C CA . GLY A 1 106 ? -0.673 2.377 13.632 1.00 96.31 106 GLY A CA 1
ATOM 818 C C . GLY A 1 106 ? -1.801 1.459 13.178 1.00 96.31 106 GLY A C 1
ATOM 819 O O . GLY A 1 106 ? -2.822 1.922 12.678 1.00 96.31 106 GLY A O 1
ATOM 820 N N . GLY A 1 107 ? -1.600 0.151 13.332 1.00 97.38 107 GLY A N 1
ATOM 821 C CA . GLY A 1 107 ? -2.608 -0.851 12.981 1.00 97.38 107 GLY A CA 1
ATOM 822 C C . GLY A 1 107 ? -2.093 -1.939 12.047 1.00 97.38 107 GLY A C 1
ATOM 823 O O . GLY A 1 107 ? -0.879 -2.110 11.883 1.00 97.38 107 GLY A O 1
ATOM 824 N N . THR A 1 108 ? -3.023 -2.684 11.449 1.00 98.44 108 THR A N 1
ATOM 825 C CA . THR A 1 108 ? -2.716 -3.738 10.475 1.00 98.44 108 THR A CA 1
ATOM 826 C C . THR A 1 108 ? -3.506 -3.588 9.185 1.00 98.44 108 THR A C 1
ATOM 828 O O . THR A 1 108 ? -4.679 -3.213 9.198 1.00 98.44 108 THR A O 1
ATOM 831 N N . LEU A 1 109 ? -2.854 -3.906 8.071 1.00 98.62 109 LEU A N 1
ATOM 832 C CA . LEU A 1 109 ? -3.465 -4.041 6.756 1.00 98.62 109 LEU A CA 1
ATOM 833 C C . LEU A 1 109 ? -3.102 -5.413 6.196 1.00 98.62 109 LEU A C 1
ATOM 835 O O . LEU A 1 109 ? -1.952 -5.668 5.843 1.00 98.62 109 LEU A O 1
ATOM 839 N N . ASP A 1 110 ? -4.086 -6.297 6.148 1.00 98.75 110 ASP A N 1
ATOM 840 C CA . ASP A 1 110 ? -3.880 -7.711 5.867 1.00 98.75 110 ASP A CA 1
ATOM 841 C C . ASP A 1 110 ? -4.514 -8.060 4.519 1.00 98.75 110 ASP A C 1
ATOM 843 O O . ASP A 1 110 ? -5.734 -7.997 4.351 1.00 98.75 110 ASP A O 1
ATOM 847 N N . PHE A 1 111 ? -3.673 -8.402 3.548 1.00 98.75 111 PHE A N 1
ATOM 848 C CA . PHE A 1 111 ? -4.066 -8.831 2.212 1.00 98.75 111 PHE A CA 1
ATOM 849 C C . PHE A 1 111 ? -4.119 -10.355 2.133 1.00 98.75 111 PHE A C 1
ATOM 851 O O . PHE A 1 111 ? -3.248 -11.046 2.659 1.00 98.75 111 PHE A O 1
ATOM 858 N N . VAL A 1 112 ? -5.085 -10.872 1.377 1.00 98.75 112 VAL A N 1
ATOM 859 C CA . VAL A 1 112 ? -5.067 -12.250 0.869 1.00 98.75 112 VAL A CA 1
ATOM 860 C C . VAL A 1 112 ? -4.879 -12.190 -0.638 1.00 98.75 112 VAL A C 1
ATOM 862 O O . VAL A 1 112 ? -5.653 -11.522 -1.327 1.00 98.75 112 VAL A O 1
ATOM 865 N N . MET A 1 113 ? -3.863 -12.882 -1.146 1.00 98.69 113 MET A N 1
ATOM 866 C CA . MET A 1 113 ? -3.491 -12.882 -2.559 1.00 98.69 113 MET A CA 1
ATOM 867 C C . MET A 1 113 ? -3.937 -14.168 -3.264 1.00 98.69 113 MET A C 1
ATOM 869 O O . MET A 1 113 ? -4.165 -15.200 -2.634 1.00 98.69 113 MET A O 1
ATOM 873 N N . GLY A 1 114 ? -4.069 -14.107 -4.588 1.00 98.56 114 GLY A N 1
ATOM 874 C CA . GLY A 1 114 ? -4.475 -15.237 -5.416 1.00 98.56 114 GLY A CA 1
ATOM 875 C C . GLY A 1 114 ? -4.061 -15.082 -6.881 1.00 98.56 114 GLY A C 1
ATOM 876 O O . GLY A 1 114 ? -3.614 -14.004 -7.288 1.00 98.56 114 GLY A O 1
ATOM 877 N N . PRO A 1 115 ? -4.202 -16.151 -7.683 1.00 98.19 115 PRO A N 1
ATOM 878 C CA . PRO A 1 115 ? -3.622 -16.232 -9.024 1.00 98.19 115 PRO A CA 1
ATOM 879 C C . PRO A 1 115 ? -4.485 -15.593 -10.118 1.00 98.19 115 PRO A C 1
ATOM 881 O O . PRO A 1 115 ? -4.073 -15.515 -11.274 1.00 98.19 115 PRO A O 1
ATOM 884 N N . LYS A 1 116 ? -5.708 -15.167 -9.786 1.00 98.00 116 LYS A N 1
ATOM 885 C CA . LYS A 1 116 ? -6.671 -14.592 -10.732 1.00 98.00 116 LYS A CA 1
ATOM 886 C C . LYS A 1 116 ? -7.332 -13.345 -10.141 1.00 98.00 116 LYS A C 1
ATOM 888 O O . LYS A 1 116 ? -7.442 -13.260 -8.916 1.00 98.00 116 LYS A O 1
ATOM 893 N N . PRO A 1 117 ? -7.803 -12.407 -10.982 1.00 96.75 117 PRO A N 1
ATOM 894 C CA . PRO A 1 117 ? -8.645 -11.306 -10.529 1.00 96.75 117 PRO A CA 1
ATOM 895 C C . PRO A 1 117 ? -9.839 -11.802 -9.706 1.00 96.75 117 PRO A C 1
ATOM 897 O O . PRO A 1 117 ? -10.375 -12.878 -9.973 1.00 96.75 117 PRO A O 1
ATOM 900 N N . SER A 1 118 ? -10.249 -11.002 -8.727 1.00 94.50 118 SER A N 1
ATOM 901 C CA . SER A 1 118 ? -11.411 -11.256 -7.876 1.00 94.50 118 SER A CA 1
ATOM 902 C C . SER A 1 118 ? -12.408 -10.099 -7.973 1.00 94.50 118 SER A C 1
ATOM 904 O O . SER A 1 118 ? -12.094 -9.051 -8.539 1.00 94.50 118 SER A O 1
ATOM 906 N N . ASP A 1 119 ? -13.586 -10.266 -7.371 1.00 92.69 119 ASP A N 1
ATOM 907 C CA . ASP A 1 119 ? -14.583 -9.193 -7.250 1.00 92.69 119 ASP A CA 1
ATOM 908 C C . ASP A 1 119 ? -14.244 -8.168 -6.150 1.00 92.69 119 ASP A C 1
ATOM 910 O O . ASP A 1 119 ? -15.007 -7.217 -5.923 1.00 92.69 119 ASP A O 1
ATOM 914 N N . TRP A 1 120 ? -13.143 -8.360 -5.412 1.00 93.00 120 TRP A N 1
ATOM 915 C CA . TRP A 1 120 ? -12.729 -7.426 -4.371 1.00 93.00 120 TRP A CA 1
ATOM 916 C C . TRP A 1 120 ? -12.423 -6.054 -4.985 1.00 93.00 120 TRP A C 1
ATOM 918 O O . TRP A 1 120 ? -11.761 -5.936 -6.014 1.00 93.00 120 TRP A O 1
ATOM 928 N N . GLY A 1 121 ? -12.958 -4.997 -4.374 1.00 85.56 121 GLY A N 1
ATOM 929 C CA . GLY A 1 121 ? -12.859 -3.632 -4.894 1.00 85.56 121 GLY A CA 1
ATOM 930 C C . GLY A 1 121 ? -13.850 -3.289 -6.018 1.00 85.56 121 GLY A C 1
ATOM 931 O O . GLY A 1 121 ? -14.110 -2.107 -6.233 1.00 85.56 121 GLY A O 1
ATOM 932 N N . CYS A 1 122 ? -14.496 -4.262 -6.676 1.00 82.50 122 CYS A N 1
ATOM 933 C CA . CYS A 1 122 ? -15.552 -3.993 -7.670 1.00 82.50 122 CYS A CA 1
ATOM 934 C C . CYS A 1 122 ? -16.882 -3.569 -7.035 1.00 82.50 122 CYS A C 1
ATOM 936 O O . CYS A 1 122 ? -17.659 -2.847 -7.653 1.00 82.50 122 CYS A O 1
ATOM 938 N N . ARG A 1 123 ? -17.131 -3.994 -5.791 1.00 65.62 123 ARG A N 1
ATOM 939 C CA . ARG A 1 123 ? -18.290 -3.569 -4.986 1.00 65.62 123 ARG A CA 1
ATOM 940 C C . ARG A 1 123 ? -18.019 -2.297 -4.187 1.00 65.62 123 ARG A C 1
ATOM 942 O O . ARG A 1 123 ? -18.906 -1.834 -3.474 1.00 65.62 123 ARG A O 1
ATOM 949 N N . SER A 1 124 ? -16.799 -1.760 -4.278 1.00 58.72 124 SER A N 1
ATOM 950 C CA . SER A 1 124 ? -16.450 -0.534 -3.576 1.00 58.72 124 SER A CA 1
ATOM 951 C C . SER A 1 124 ? -17.343 0.591 -4.083 1.00 58.72 124 SER A C 1
ATOM 953 O O . SER A 1 124 ? -17.445 0.834 -5.288 1.00 58.72 124 SER A O 1
ATOM 955 N N . ASN A 1 125 ? -18.021 1.261 -3.152 1.00 53.16 125 ASN A N 1
ATOM 956 C CA . ASN A 1 125 ? -18.718 2.500 -3.443 1.00 53.16 125 ASN A CA 1
ATOM 957 C C . ASN A 1 125 ? -17.644 3.503 -3.873 1.00 53.16 125 ASN A C 1
ATOM 959 O O . ASN A 1 125 ? -16.926 4.053 -3.036 1.00 53.16 125 ASN A O 1
ATOM 963 N N . ARG A 1 126 ? -17.438 3.643 -5.186 1.00 50.88 126 ARG A N 1
ATOM 964 C CA . ARG A 1 126 ? -16.497 4.611 -5.738 1.00 50.88 126 ARG A CA 1
ATOM 965 C C . ARG A 1 126 ? -16.962 5.977 -5.208 1.00 50.88 126 ARG A C 1
ATOM 967 O O . ARG A 1 126 ? -18.095 6.352 -5.494 1.00 50.88 126 ARG A O 1
ATOM 974 N N . PRO A 1 127 ? -16.158 6.700 -4.413 1.00 46.56 127 PRO A N 1
ATOM 975 C CA . PRO A 1 127 ? -16.552 8.006 -3.940 1.00 46.56 127 PRO A CA 1
ATOM 976 C C . PRO A 1 127 ? -16.753 8.888 -5.165 1.00 46.56 127 PRO A C 1
ATOM 978 O O . PRO A 1 127 ? -15.974 8.826 -6.126 1.00 46.56 127 PRO A O 1
ATOM 981 N N . ALA A 1 128 ? -17.829 9.663 -5.112 1.00 46.09 128 ALA A N 1
ATOM 982 C CA . ALA A 1 128 ? -18.186 10.653 -6.105 1.00 46.09 128 ALA A CA 1
ATOM 983 C C . ALA A 1 128 ? -16.932 11.471 -6.478 1.00 46.09 128 ALA A C 1
ATOM 985 O O . ALA A 1 128 ? -16.120 11.813 -5.606 1.00 46.09 128 ALA A O 1
ATOM 986 N N . ARG A 1 129 ? -16.718 11.743 -7.773 1.00 50.66 129 ARG A N 1
ATOM 987 C CA . ARG A 1 129 ? -15.613 12.618 -8.196 1.00 50.66 129 ARG A CA 1
ATOM 988 C C . ARG A 1 129 ? -15.748 13.955 -7.459 1.00 50.66 129 ARG A C 1
ATOM 990 O O . ARG A 1 129 ? -16.831 14.349 -7.047 1.00 50.66 129 ARG A O 1
ATOM 997 N N . SER A 1 130 ? -14.658 14.700 -7.314 1.00 49.72 130 SER A N 1
ATOM 998 C CA . SER A 1 130 ? -14.682 16.025 -6.671 1.00 49.72 130 SER A CA 1
ATOM 999 C C . SER A 1 130 ? -15.685 17.015 -7.301 1.00 49.72 130 SER A C 1
ATOM 1001 O O . SER A 1 130 ? -16.075 17.978 -6.642 1.00 49.72 130 SER A O 1
ATOM 1003 N N . GLY A 1 131 ? -16.126 16.772 -8.543 1.00 52.22 131 GLY A N 1
ATOM 1004 C CA . GLY A 1 131 ? -17.285 17.437 -9.154 1.00 52.22 131 GLY A CA 1
ATOM 1005 C C . GLY A 1 131 ? -18.620 16.976 -8.561 1.00 52.22 131 GLY A C 1
ATOM 1006 O O . GLY A 1 131 ? -19.387 17.808 -8.086 1.00 52.22 131 GLY A O 1
ATOM 1007 N N . ASP A 1 132 ? -18.839 15.666 -8.494 1.00 49.28 132 ASP A N 1
ATOM 1008 C CA . ASP A 1 132 ? -20.069 15.041 -8.001 1.00 49.28 132 ASP A CA 1
ATOM 1009 C C . ASP A 1 132 ? -20.379 15.424 -6.543 1.00 49.28 132 ASP A C 1
ATOM 1011 O O . ASP A 1 132 ? -21.517 15.740 -6.228 1.00 49.28 132 ASP A O 1
ATOM 1015 N N . ALA A 1 133 ? -19.380 15.494 -5.652 1.00 54.31 133 ALA A N 1
ATOM 1016 C CA . ALA A 1 133 ? -19.610 15.880 -4.251 1.00 54.31 133 ALA A CA 1
ATOM 1017 C C . ALA A 1 133 ? -20.067 17.347 -4.097 1.00 54.31 133 ALA A C 1
ATOM 1019 O O . ALA A 1 133 ? -20.848 17.676 -3.206 1.00 54.31 133 ALA A O 1
ATOM 1020 N N . ARG A 1 134 ? -19.595 18.251 -4.969 1.00 57.66 134 ARG A N 1
ATOM 1021 C CA . ARG A 1 134 ? -20.059 19.650 -4.995 1.00 57.66 134 ARG A CA 1
ATOM 1022 C C . ARG A 1 134 ? -21.473 19.750 -5.546 1.00 57.66 134 ARG A C 1
ATOM 1024 O O . ARG A 1 134 ? -22.254 20.559 -5.055 1.00 57.66 134 ARG A O 1
ATOM 1031 N N . GLU A 1 135 ? -21.780 18.942 -6.551 1.00 54.78 135 GLU A N 1
ATOM 1032 C CA . GLU A 1 135 ? -23.099 18.873 -7.168 1.00 54.78 135 GLU A CA 1
ATOM 1033 C C . GLU A 1 135 ? -24.124 18.264 -6.206 1.00 54.78 135 GLU A C 1
ATOM 1035 O O . GLU A 1 135 ? -25.211 18.804 -6.055 1.00 54.78 135 GLU A O 1
ATOM 1040 N N . GLU A 1 136 ? -23.752 17.230 -5.455 1.00 62.59 136 GLU A N 1
ATOM 1041 C CA . GLU A 1 136 ? -24.598 16.579 -4.454 1.00 62.59 136 GLU A CA 1
ATOM 1042 C C . GLU A 1 136 ? -24.889 17.508 -3.266 1.00 62.59 136 GLU A C 1
ATOM 1044 O O . GLU A 1 136 ? -26.052 17.696 -2.918 1.00 62.59 136 GLU A O 1
ATOM 1049 N N . ILE A 1 137 ? -23.879 18.215 -2.738 1.00 69.81 137 ILE A N 1
ATOM 1050 C CA . ILE A 1 137 ? -24.076 19.267 -1.719 1.00 69.81 137 ILE A CA 1
ATOM 1051 C C . ILE A 1 137 ? -24.943 20.413 -2.263 1.00 69.81 137 ILE A C 1
ATOM 1053 O O . ILE A 1 137 ? -25.785 20.959 -1.547 1.00 69.81 137 ILE A O 1
ATOM 1057 N N . HIS A 1 138 ? -24.756 20.805 -3.527 1.00 71.94 138 HIS A N 1
ATOM 1058 C CA . HIS A 1 138 ? -25.572 21.842 -4.157 1.00 71.94 138 HIS A CA 1
ATOM 1059 C C . HIS A 1 138 ? -27.028 21.391 -4.323 1.00 71.94 138 HIS A C 1
ATOM 1061 O O . HIS A 1 138 ? -27.939 22.153 -4.008 1.00 71.94 138 HIS A O 1
ATOM 1067 N N . LEU A 1 139 ? -27.254 20.149 -4.751 1.00 69.31 139 LEU A N 1
ATOM 1068 C CA . LEU A 1 139 ? -28.573 19.547 -4.928 1.00 69.31 139 LEU A CA 1
ATOM 1069 C C . LEU A 1 139 ? -29.290 19.324 -3.593 1.00 69.31 139 LEU A C 1
ATOM 1071 O O . LEU A 1 139 ? -30.489 19.582 -3.514 1.00 69.31 139 LEU A O 1
ATOM 1075 N N . GLU A 1 140 ? -28.586 18.903 -2.541 1.00 79.94 140 GLU A N 1
ATOM 1076 C CA . GLU A 1 140 ? -29.138 18.835 -1.182 1.00 79.94 140 GLU A CA 1
ATOM 1077 C C . GLU A 1 140 ? -29.581 20.221 -0.706 1.00 79.94 140 GLU A C 1
ATOM 1079 O O . GLU A 1 140 ? -30.725 20.398 -0.287 1.00 79.94 140 GLU A O 1
ATOM 1084 N N . ARG A 1 141 ? -28.736 21.240 -0.897 1.00 76.19 141 ARG A N 1
ATOM 1085 C CA . ARG A 1 141 ? -29.063 22.624 -0.534 1.00 76.19 141 ARG A CA 1
ATOM 1086 C C . ARG A 1 141 ? -30.238 23.182 -1.343 1.00 76.19 141 ARG A C 1
ATOM 1088 O O . ARG A 1 141 ? -31.073 23.895 -0.793 1.00 76.19 141 ARG A O 1
ATOM 1095 N N . LEU A 1 142 ? -30.335 22.845 -2.631 1.00 77.56 142 LEU A N 1
ATOM 1096 C CA . LEU A 1 142 ? -31.472 23.207 -3.482 1.00 77.56 142 LEU A CA 1
ATOM 1097 C C . LEU A 1 142 ? -32.762 22.500 -3.045 1.00 77.56 142 LEU A C 1
ATOM 1099 O O . LEU A 1 142 ? -33.824 23.121 -3.049 1.00 77.56 142 LEU A O 1
ATOM 1103 N N . ARG A 1 143 ? -32.690 21.228 -2.634 1.00 78.62 143 ARG A N 1
ATOM 1104 C CA . ARG A 1 143 ? -33.838 20.482 -2.091 1.00 78.62 143 ARG A CA 1
ATOM 1105 C C . ARG A 1 143 ? -34.324 21.078 -0.773 1.00 78.62 143 ARG A C 1
ATOM 1107 O O . ARG A 1 143 ? -35.530 21.239 -0.599 1.00 78.62 143 ARG A O 1
ATOM 1114 N N . GLU A 1 144 ? -33.415 21.456 0.123 1.00 79.88 144 GLU A N 1
ATOM 1115 C CA . GLU A 1 144 ? -33.759 22.142 1.374 1.00 79.88 144 GLU A CA 1
ATOM 1116 C C . GLU A 1 144 ? -34.401 23.511 1.124 1.00 79.88 144 GLU A C 1
ATOM 1118 O O . GLU A 1 144 ? -35.423 23.831 1.734 1.00 79.88 144 GLU A O 1
ATOM 1123 N N . GLN A 1 145 ? -33.850 24.296 0.191 1.00 78.19 145 GLN A N 1
ATOM 1124 C CA . GLN A 1 145 ? -34.401 25.596 -0.203 1.00 78.19 145 GLN A CA 1
ATOM 1125 C C . GLN A 1 145 ? -35.784 25.465 -0.846 1.00 78.19 145 GLN A C 1
ATOM 1127 O O . GLN A 1 145 ? -36.692 26.217 -0.495 1.00 78.19 145 GLN A O 1
ATOM 1132 N N . ALA A 1 146 ? -35.975 24.486 -1.734 1.00 76.69 146 ALA A N 1
ATOM 1133 C CA . ALA A 1 146 ? -37.279 24.198 -2.320 1.00 76.69 146 ALA A CA 1
ATOM 1134 C C . ALA A 1 146 ? -38.290 23.784 -1.238 1.00 76.69 146 ALA A C 1
ATOM 1136 O O . ALA A 1 146 ? -39.398 24.313 -1.198 1.00 76.69 146 ALA A O 1
ATOM 1137 N N . ALA A 1 147 ? -37.903 22.899 -0.314 1.00 78.88 147 ALA A N 1
ATOM 1138 C CA . ALA A 1 147 ? -38.765 22.470 0.786 1.00 78.88 147 ALA A CA 1
ATOM 1139 C C . ALA A 1 147 ? -39.135 23.620 1.741 1.00 78.88 147 ALA A C 1
ATOM 1141 O O . ALA A 1 147 ? -40.256 23.651 2.247 1.00 78.88 147 ALA A O 1
ATOM 1142 N N . ALA A 1 148 ? -38.223 24.566 1.985 1.00 77.56 148 ALA A N 1
ATOM 1143 C CA . ALA A 1 148 ? -38.506 25.774 2.758 1.00 77.56 148 ALA A CA 1
ATOM 1144 C C . ALA A 1 148 ? -39.499 26.691 2.029 1.00 77.56 148 ALA A C 1
ATOM 1146 O O . ALA A 1 148 ? -40.520 27.046 2.605 1.00 77.56 148 ALA A O 1
ATOM 1147 N N . ALA A 1 149 ? -39.277 26.960 0.739 1.00 74.19 149 ALA A N 1
ATOM 1148 C CA . ALA A 1 149 ? -40.175 27.789 -0.065 1.00 74.19 149 ALA A CA 1
ATOM 1149 C C . ALA A 1 149 ? -41.601 27.212 -0.155 1.00 74.19 149 ALA A C 1
ATOM 1151 O O . ALA A 1 149 ? -42.578 27.958 -0.102 1.00 74.19 149 ALA A O 1
ATOM 1152 N N . PHE A 1 150 ? -41.740 25.884 -0.249 1.00 71.06 150 PHE A N 1
ATOM 1153 C CA . PHE A 1 150 ? -43.051 25.228 -0.227 1.00 71.06 150 PHE A CA 1
ATOM 1154 C C . PHE A 1 150 ? -43.763 25.356 1.126 1.00 71.06 150 PHE A C 1
ATOM 1156 O O . PHE A 1 150 ? -44.982 25.524 1.148 1.00 71.06 150 PHE A O 1
ATOM 1163 N N . ARG A 1 151 ? -43.028 25.303 2.246 1.00 75.56 151 ARG A N 1
ATOM 1164 C CA . ARG A 1 151 ? -43.595 25.547 3.582 1.00 75.56 151 ARG A CA 1
ATOM 1165 C C . ARG A 1 151 ? -44.036 26.999 3.744 1.00 75.56 151 ARG A C 1
ATOM 1167 O O . ARG A 1 151 ? -45.176 27.231 4.123 1.00 75.56 151 ARG A O 1
ATOM 1174 N N . ASP A 1 152 ? -43.195 27.949 3.347 1.00 71.31 152 ASP A N 1
ATOM 1175 C CA . ASP A 1 152 ? -43.504 29.380 3.437 1.00 71.31 152 ASP A CA 1
ATOM 1176 C C . ASP A 1 152 ? -44.734 29.751 2.590 1.00 71.31 152 ASP A C 1
ATOM 1178 O O . ASP A 1 152 ? -45.589 30.527 3.020 1.00 71.31 152 ASP A O 1
ATOM 1182 N N . ALA A 1 153 ? -44.876 29.155 1.400 1.00 64.62 153 ALA A N 1
ATOM 1183 C CA . ALA A 1 153 ? -46.053 29.336 0.551 1.00 64.62 153 ALA A CA 1
ATOM 1184 C C . ALA A 1 153 ? -47.331 28.743 1.175 1.00 64.62 153 ALA A C 1
ATOM 1186 O O . ALA A 1 153 ? -48.403 29.349 1.078 1.00 64.62 153 ALA A O 1
ATOM 1187 N N . ALA A 1 154 ? -47.231 27.585 1.835 1.00 66.19 154 ALA A N 1
ATOM 1188 C CA . ALA A 1 154 ? -48.350 26.973 2.551 1.00 66.19 154 ALA A CA 1
ATOM 1189 C C . ALA A 1 154 ? -48.764 27.799 3.785 1.00 66.19 154 ALA A C 1
ATOM 1191 O O . ALA A 1 154 ? -49.957 28.017 4.014 1.00 66.19 154 ALA A O 1
ATOM 1192 N N . ASP A 1 15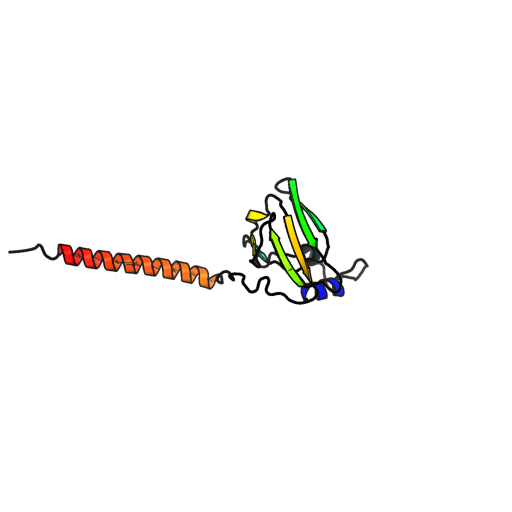5 ? -47.795 28.333 4.529 1.00 68.19 155 ASP A N 1
ATOM 1193 C CA . ASP A 1 155 ? -48.040 29.189 5.690 1.00 68.19 155 ASP A CA 1
ATOM 1194 C C . ASP A 1 155 ? -48.661 30.531 5.277 1.00 68.19 155 ASP A C 1
ATOM 1196 O O . ASP A 1 155 ? -49.638 30.971 5.890 1.00 68.19 155 ASP A O 1
ATOM 1200 N N . ALA A 1 156 ? -48.192 31.143 4.186 1.00 64.69 156 ALA A N 1
ATOM 1201 C CA . ALA A 1 156 ? -48.784 32.360 3.628 1.00 64.69 156 ALA A CA 1
ATOM 1202 C C . ALA A 1 156 ? -50.237 32.146 3.162 1.00 64.69 156 ALA A C 1
ATOM 1204 O O . ALA A 1 156 ? -51.095 32.999 3.404 1.00 64.69 156 ALA A O 1
ATOM 1205 N N . ALA A 1 157 ? -50.544 30.991 2.561 1.00 60.69 157 ALA A N 1
ATOM 1206 C CA . ALA A 1 157 ? -51.911 30.624 2.191 1.00 60.69 157 ALA A CA 1
ATOM 1207 C C . ALA A 1 157 ? -52.816 30.420 3.423 1.00 60.69 157 ALA A C 1
ATOM 1209 O O . ALA A 1 157 ? -53.998 30.762 3.383 1.00 60.69 157 ALA A O 1
ATOM 1210 N N . SER A 1 158 ? -52.260 29.935 4.540 1.00 63.34 158 SER A N 1
ATOM 1211 C CA . SER A 1 158 ? -52.990 29.792 5.808 1.00 63.34 158 SER A CA 1
ATOM 1212 C C . SER A 1 158 ? -53.272 31.138 6.501 1.00 63.34 158 SER A C 1
ATOM 1214 O O . SER A 1 158 ? -54.309 31.302 7.147 1.00 63.34 158 SER A O 1
ATOM 1216 N N . GLN A 1 159 ? -52.384 32.128 6.334 1.00 61.53 159 GLN A N 1
ATOM 1217 C CA . GLN A 1 159 ? -52.490 33.456 6.955 1.00 61.53 159 GLN A CA 1
ATOM 1218 C C . GLN A 1 159 ? -53.289 34.460 6.107 1.00 61.53 159 GLN A C 1
ATOM 1220 O O . GLN A 1 159 ? -53.924 35.362 6.658 1.00 61.53 159 GLN A O 1
ATOM 1225 N N . GLY A 1 160 ? -53.336 34.277 4.782 1.00 55.53 160 GLY A N 1
ATOM 1226 C CA . GLY A 1 160 ? -54.125 35.100 3.854 1.00 55.53 160 GLY A CA 1
ATOM 1227 C C . GLY A 1 160 ? -55.647 34.982 4.020 1.00 55.53 160 GLY A C 1
ATOM 1228 O O . GLY A 1 160 ? -56.384 35.814 3.500 1.00 55.53 160 GLY A O 1
ATOM 1229 N N . GLY A 1 161 ? -56.132 34.003 4.792 1.00 49.66 161 GLY A N 1
ATOM 1230 C CA . GLY A 1 161 ? -57.555 33.808 5.097 1.00 49.66 161 GLY A CA 1
ATOM 1231 C C . GLY A 1 161 ? -58.134 34.718 6.191 1.00 49.66 161 GLY A C 1
ATOM 1232 O O . GLY A 1 161 ? -59.307 34.576 6.531 1.00 49.66 161 GLY A O 1
ATOM 1233 N N . ARG A 1 162 ? -57.354 35.641 6.778 1.00 54.34 162 ARG A N 1
ATOM 1234 C CA . ARG A 1 162 ? -57.844 36.590 7.799 1.00 54.34 162 ARG A CA 1
ATOM 1235 C C . ARG A 1 162 ? -57.483 38.042 7.489 1.00 54.34 162 ARG A C 1
ATOM 1237 O O . ARG A 1 162 ? -56.737 38.666 8.237 1.00 54.34 162 ARG A O 1
ATOM 1244 N N . ARG A 1 163 ? -58.087 38.625 6.454 1.00 43.72 163 ARG A N 1
ATOM 1245 C CA . ARG A 1 163 ? -58.447 40.054 6.467 1.00 43.72 163 ARG A CA 1
ATOM 1246 C C . ARG A 1 163 ? -59.807 40.251 5.802 1.00 43.72 163 ARG A C 1
ATOM 1248 O O . ARG A 1 163 ? -59.936 40.141 4.591 1.00 43.72 163 ARG A O 1
ATOM 1255 N N . ALA A 1 164 ? -60.787 40.500 6.664 1.00 44.59 164 ALA A N 1
ATOM 1256 C CA . ALA A 1 164 ? -62.115 41.027 6.362 1.00 44.59 164 ALA A CA 1
ATOM 1257 C C . ALA A 1 164 ? -62.021 42.566 6.145 1.00 44.59 164 ALA A C 1
ATOM 1259 O O . ALA A 1 164 ? -60.907 43.103 6.258 1.00 44.59 164 ALA A O 1
ATOM 1260 N N . PRO A 1 165 ? -63.106 43.317 5.873 1.00 50.53 165 PRO A N 1
ATOM 1261 C CA . PRO A 1 165 ? -64.500 43.089 6.278 1.00 50.53 165 PRO A CA 1
ATOM 1262 C C . PRO A 1 165 ? -65.361 42.330 5.262 1.00 50.53 165 PRO A C 1
ATOM 1264 O O . PRO A 1 165 ? -65.210 42.577 4.046 1.00 50.53 165 PRO A O 1
#

Foldseek 3Di:
DVLQVCLVQQADDDPPSHPDDCVVVPVVVVNVCSQLQWADPDPPPQKIFGGWHPDQKDWDQQPVQREIAIEGEAPDDPQFGEFAFKDWQNHTDQARIDGNVSDNNHTYIYTYTGRDYYCRNVPHPPPDPPVRVVVVVVVVVVVVVVVVVVVVVVVCVVVVVDDDD

Organism: NCBI:txid348145

Secondary structure (DSSP, 8-state):
-HHHHHHHHH--SSTT-SSS--GGGHHHHHHHHHHHTEE-SSTTSSEEEE---SSSEEEEE-TTT--EEEEEEET-SSS--EEEEEEETTEE--SSEEEHHHHTT-EEEEEEEESS--STTTTS-----HHHHHHHHHHHHHHHHHHHHHHHHHHHHHHTT----

pLDDT: mean 85.94, std 15.39, range [43.72, 98.88]

Radius of gyration: 24.78 Å; chains: 1; bounding box: 88×60×33 Å